Protein AF-A0A645J8C0-F1 (afdb_monomer)

Foldseek 3Di:
DPDDDDDDDPPCLVVVLVVLVVCQVVVAQEAEDALVVCVVCVVSQVVSVVVGNHHYAHDHDPVGHPCNRVVVVQVVCCVVVVDRPPPDD

Structure (mmCIF, N/CA/C/O backbone):
data_AF-A0A645J8C0-F1
#
_entry.id   AF-A0A645J8C0-F1
#
loop_
_atom_site.group_PDB
_atom_site.id
_atom_site.type_symbol
_atom_site.label_atom_id
_atom_site.label_alt_id
_atom_site.label_comp_id
_atom_site.label_asym_id
_atom_site.label_entity_id
_atom_site.label_seq_id
_atom_site.pdbx_PDB_ins_code
_atom_site.Cartn_x
_atom_site.Cartn_y
_atom_site.Cartn_z
_atom_site.occupancy
_atom_site.B_iso_or_equiv
_atom_site.auth_seq_id
_atom_site.auth_comp_id
_atom_site.auth_asym_id
_atom_site.auth_atom_id
_atom_site.pdbx_PDB_model_num
ATOM 1 N N . MET A 1 1 ? -10.934 18.796 -5.556 1.00 51.12 1 MET A N 1
ATOM 2 C CA . MET A 1 1 ? -10.648 18.725 -4.106 1.00 51.1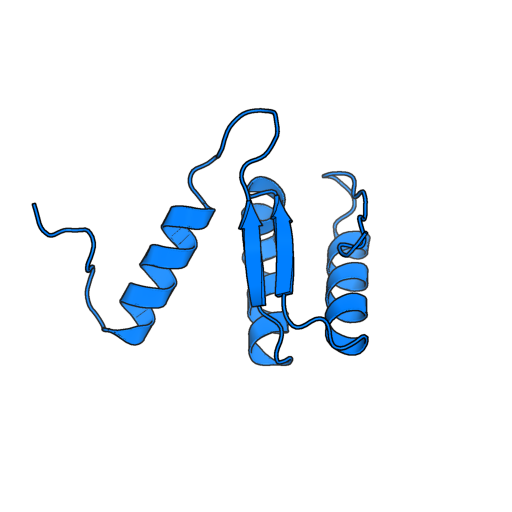2 1 MET A CA 1
ATOM 3 C C . MET A 1 1 ? -11.154 17.377 -3.615 1.00 51.12 1 MET A C 1
ATOM 5 O O . MET A 1 1 ? -12.335 17.127 -3.792 1.00 51.12 1 MET A O 1
ATOM 9 N N . GLY A 1 2 ? -10.294 16.480 -3.125 1.00 78.00 2 GLY A N 1
ATOM 10 C CA . GLY A 1 2 ? -10.729 15.120 -2.750 1.00 78.00 2 GLY A CA 1
ATOM 11 C C . GLY A 1 2 ? -9.617 14.107 -2.462 1.00 78.00 2 GLY A C 1
ATOM 12 O O . GLY A 1 2 ? -9.908 13.016 -1.995 1.00 78.00 2 GLY A O 1
ATOM 13 N N . VAL A 1 3 ? -8.348 14.459 -2.697 1.00 80.69 3 VAL A N 1
ATOM 14 C CA . VAL A 1 3 ? -7.199 13.598 -2.387 1.00 80.69 3 VAL A CA 1
ATOM 15 C C . VAL A 1 3 ? -6.190 14.401 -1.572 1.00 80.69 3 VAL A C 1
ATOM 17 O O . VAL A 1 3 ? -5.844 15.527 -1.944 1.00 80.69 3 VAL A O 1
ATOM 20 N N . LYS A 1 4 ? -5.735 13.843 -0.448 1.00 90.12 4 LYS A N 1
ATOM 21 C CA . LYS A 1 4 ? -4.701 14.449 0.397 1.00 90.12 4 LYS A CA 1
ATOM 22 C C . LYS A 1 4 ? -3.336 13.949 -0.063 1.00 90.12 4 LYS A C 1
ATOM 24 O O . LYS A 1 4 ? -3.124 12.747 -0.163 1.00 90.12 4 LYS A O 1
ATOM 29 N N . HIS A 1 5 ? -2.441 14.882 -0.365 1.00 88.88 5 HIS A N 1
ATOM 30 C CA . HIS A 1 5 ? -1.134 14.576 -0.936 1.00 88.88 5 HIS A CA 1
ATOM 31 C C . HIS A 1 5 ? -0.063 14.645 0.149 1.00 88.88 5 HIS A C 1
ATOM 33 O O . HIS A 1 5 ? -0.089 15.537 1.000 1.00 88.88 5 HIS A O 1
ATOM 39 N N . PHE A 1 6 ? 0.886 13.717 0.091 1.00 90.06 6 PHE A N 1
ATOM 40 C CA . PHE A 1 6 ? 2.043 13.665 0.973 1.00 90.06 6 PHE A CA 1
ATOM 41 C C . PHE A 1 6 ? 3.291 13.457 0.123 1.00 90.06 6 PHE A C 1
ATOM 43 O O . PHE A 1 6 ? 3.269 12.673 -0.823 1.00 90.06 6 PHE A O 1
ATOM 50 N N . VAL A 1 7 ? 4.367 14.166 0.460 1.00 87.44 7 VAL A N 1
ATOM 51 C CA . VAL A 1 7 ? 5.664 14.023 -0.203 1.00 87.44 7 VAL A CA 1
ATOM 52 C C . VAL A 1 7 ? 6.610 13.316 0.756 1.00 87.44 7 VAL A C 1
ATOM 54 O O . VAL A 1 7 ? 6.769 13.733 1.907 1.00 87.44 7 VAL A O 1
ATOM 57 N N . ILE A 1 8 ? 7.214 12.238 0.271 1.00 85.12 8 ILE A N 1
ATOM 58 C CA . ILE A 1 8 ? 8.210 11.441 0.980 1.00 85.12 8 ILE A CA 1
ATOM 59 C C . ILE A 1 8 ? 9.452 11.345 0.104 1.00 85.12 8 ILE A C 1
ATOM 61 O O . ILE A 1 8 ? 9.347 11.129 -1.103 1.00 85.12 8 ILE A O 1
ATOM 65 N N . SER A 1 9 ? 10.608 11.528 0.732 1.00 80.00 9 SER A N 1
ATOM 66 C CA . SER A 1 9 ? 11.909 11.286 0.121 1.00 80.00 9 SER A CA 1
ATOM 67 C C . SER A 1 9 ? 12.169 9.785 0.069 1.00 80.00 9 SER A C 1
ATOM 69 O O . SER A 1 9 ? 11.746 9.049 0.960 1.00 80.00 9 SER A O 1
ATOM 71 N N . GLU A 1 10 ? 12.884 9.320 -0.953 1.00 73.19 10 GLU A N 1
ATOM 72 C CA . GLU A 1 10 ? 13.144 7.886 -1.128 1.00 73.19 10 GLU A CA 1
ATOM 73 C C . GLU A 1 10 ? 13.941 7.291 0.036 1.00 73.19 10 GLU A C 1
ATOM 75 O O . GLU A 1 10 ? 13.835 6.102 0.287 1.00 73.19 10 GLU A O 1
ATOM 80 N N . GLU A 1 11 ? 14.700 8.110 0.753 1.00 79.69 11 GLU A N 1
ATOM 81 C CA . GLU A 1 11 ? 15.632 7.751 1.825 1.00 79.69 11 GLU A CA 1
ATOM 82 C C . GLU A 1 11 ? 15.037 7.769 3.250 1.00 79.69 11 GLU A C 1
ATOM 84 O O . GLU A 1 11 ? 15.707 7.354 4.191 1.00 79.69 11 GLU A O 1
ATOM 89 N N . ASP A 1 12 ? 13.772 8.174 3.418 1.00 83.25 12 ASP A N 1
ATOM 90 C CA . ASP A 1 12 ? 13.120 8.292 4.733 1.00 83.25 12 ASP A CA 1
ATOM 91 C C . ASP A 1 12 ? 12.213 7.082 5.066 1.00 83.25 12 ASP A C 1
ATOM 93 O O . ASP A 1 12 ? 10.981 7.201 5.141 1.00 83.25 12 ASP A O 1
ATOM 97 N N . ASP A 1 13 ? 12.811 5.911 5.298 1.00 81.94 13 ASP A N 1
ATOM 98 C CA . ASP A 1 13 ? 12.091 4.645 5.537 1.00 81.94 13 ASP A CA 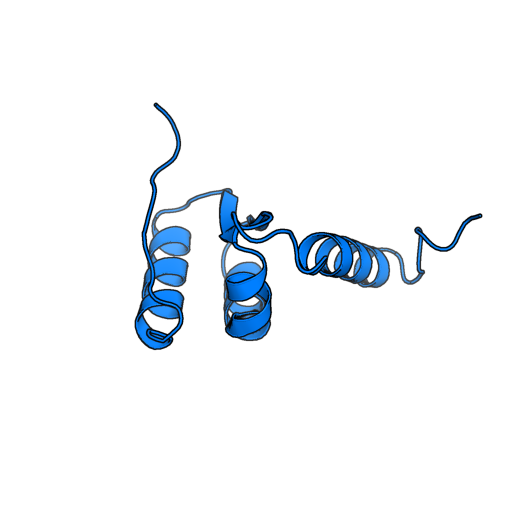1
ATOM 99 C C . ASP A 1 13 ? 11.110 4.720 6.727 1.00 81.94 13 ASP A C 1
ATOM 101 O O . ASP A 1 13 ? 9.930 4.367 6.614 1.00 81.94 13 ASP A O 1
ATOM 105 N N . GLU A 1 14 ? 11.564 5.244 7.871 1.00 85.75 14 GLU A N 1
ATOM 106 C CA . GLU A 1 14 ? 10.741 5.374 9.086 1.00 85.75 14 GLU A CA 1
ATOM 107 C C . GLU A 1 14 ? 9.529 6.287 8.875 1.00 85.75 14 GLU A C 1
ATOM 109 O O . GLU A 1 14 ? 8.435 6.058 9.412 1.00 85.75 14 GLU A O 1
ATOM 114 N N . LYS A 1 15 ? 9.706 7.329 8.059 1.00 89.62 15 LYS A N 1
ATOM 115 C CA . LYS A 1 15 ? 8.658 8.304 7.763 1.00 89.62 15 LYS A CA 1
ATOM 116 C C . LYS A 1 15 ? 7.552 7.676 6.929 1.00 89.62 15 LYS A C 1
ATOM 118 O O . LYS A 1 15 ? 6.384 7.996 7.156 1.00 89.62 15 LYS A O 1
ATOM 123 N N . PHE A 1 16 ? 7.899 6.776 6.006 1.00 91.25 16 PHE A N 1
ATOM 124 C CA . PHE A 1 16 ? 6.915 6.047 5.210 1.00 91.25 16 PHE A CA 1
ATOM 125 C C . PHE A 1 16 ? 6.037 5.154 6.079 1.00 91.25 16 PHE A C 1
ATOM 127 O O . PHE A 1 16 ? 4.813 5.297 6.044 1.00 91.25 16 PHE A O 1
ATOM 134 N N . ALA A 1 17 ? 6.641 4.299 6.908 1.00 91.19 17 ALA A N 1
ATOM 135 C CA . ALA A 1 17 ? 5.887 3.395 7.775 1.00 91.19 17 ALA A CA 1
ATOM 136 C C . ALA A 1 17 ? 4.976 4.164 8.745 1.00 91.19 17 ALA A C 1
ATOM 138 O O . ALA A 1 17 ? 3.786 3.865 8.871 1.00 91.19 17 ALA A O 1
ATOM 139 N N . THR A 1 18 ? 5.508 5.222 9.364 1.00 94.25 18 THR A N 1
ATOM 140 C CA . THR A 1 18 ? 4.746 6.071 10.289 1.00 94.25 18 THR A CA 1
ATOM 141 C C . THR A 1 18 ? 3.581 6.772 9.590 1.00 94.25 18 THR A C 1
ATOM 143 O O . THR A 1 18 ? 2.477 6.848 10.140 1.00 94.25 18 THR A O 1
ATOM 146 N N . LEU A 1 19 ? 3.796 7.279 8.370 1.00 94.44 19 LEU A N 1
ATOM 147 C CA . LEU A 1 19 ? 2.744 7.924 7.592 1.00 94.44 19 LEU A CA 1
ATOM 148 C C . LEU A 1 19 ? 1.660 6.924 7.192 1.00 94.44 19 LEU A C 1
ATOM 150 O O . LEU A 1 19 ? 0.482 7.209 7.391 1.00 94.44 19 LEU A O 1
ATOM 154 N N . LEU A 1 20 ? 2.037 5.764 6.656 1.00 93.50 20 LEU A N 1
ATOM 155 C CA . LEU A 1 20 ? 1.075 4.764 6.205 1.00 93.50 20 LEU A CA 1
ATOM 156 C C . LEU A 1 20 ? 0.208 4.261 7.368 1.00 93.50 20 LEU A C 1
ATOM 158 O O . LEU A 1 20 ? -1.017 4.224 7.246 1.00 93.50 20 LEU A O 1
ATOM 162 N N . LEU A 1 21 ? 0.817 4.003 8.529 1.00 94.31 21 LEU A N 1
ATOM 163 C CA . LEU A 1 21 ? 0.092 3.651 9.751 1.00 94.31 21 LEU A CA 1
ATOM 164 C C . LEU A 1 21 ? -0.866 4.761 10.197 1.00 94.31 21 LEU A C 1
ATOM 166 O O . LEU A 1 21 ? -1.996 4.490 10.606 1.00 94.31 21 LEU A O 1
ATOM 170 N N . LYS A 1 22 ? -0.440 6.024 10.111 1.00 95.25 22 LYS A N 1
ATOM 171 C CA . LYS A 1 22 ? -1.308 7.167 10.410 1.00 95.25 22 LYS A CA 1
ATOM 172 C C . LYS A 1 22 ? -2.512 7.216 9.467 1.00 95.25 22 LYS A C 1
ATOM 174 O O . LYS A 1 22 ? -3.625 7.416 9.943 1.00 95.25 22 LYS A O 1
ATOM 179 N N . LEU A 1 23 ? -2.314 7.010 8.164 1.00 94.25 23 LEU A N 1
ATOM 180 C CA . LEU A 1 23 ? -3.407 6.993 7.183 1.00 94.25 23 LEU A CA 1
ATOM 181 C C . LEU A 1 23 ? -4.375 5.831 7.433 1.00 94.25 23 LEU A C 1
ATOM 183 O O . LEU A 1 23 ? -5.589 6.024 7.402 1.00 94.25 23 LEU A O 1
ATOM 187 N N . ALA A 1 24 ? -3.861 4.649 7.764 1.00 92.88 24 ALA A N 1
ATOM 188 C CA . ALA A 1 24 ? -4.694 3.511 8.136 1.00 92.88 24 ALA A CA 1
ATOM 189 C C . ALA A 1 24 ? -5.556 3.820 9.380 1.00 92.88 24 ALA A C 1
ATOM 191 O O . ALA A 1 24 ? -6.769 3.603 9.378 1.00 92.88 24 ALA A O 1
ATOM 192 N N . LYS A 1 25 ? -4.964 4.438 10.413 1.00 93.75 25 LYS A N 1
ATOM 193 C CA . LYS A 1 25 ? -5.672 4.866 11.638 1.00 93.75 25 LYS A CA 1
ATOM 194 C C . LYS A 1 25 ? -6.678 5.994 11.405 1.00 93.75 25 LYS A C 1
ATOM 196 O O . LYS A 1 25 ? -7.724 6.019 12.050 1.00 93.75 25 LYS A O 1
ATOM 201 N N . GLU A 1 26 ? -6.395 6.900 10.472 1.00 94.00 26 GLU A N 1
ATOM 202 C CA . GLU A 1 26 ? -7.334 7.935 10.015 1.00 94.00 26 GLU A CA 1
ATOM 203 C C . GLU A 1 26 ? -8.474 7.360 9.140 1.00 94.00 26 GLU A C 1
ATOM 205 O O . GLU A 1 26 ? -9.340 8.116 8.704 1.00 94.00 26 GLU A O 1
ATOM 210 N N . LYS A 1 27 ? -8.524 6.03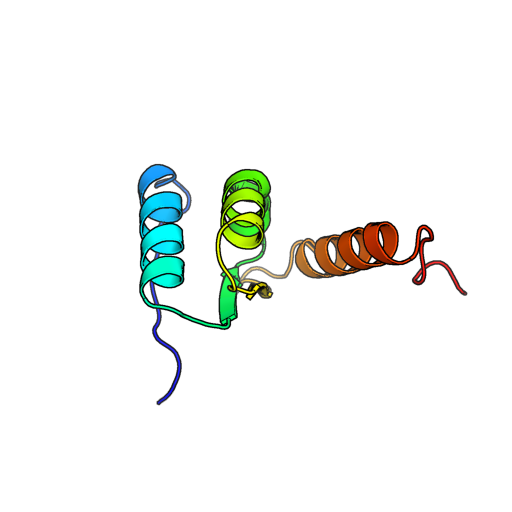2 8.932 1.00 90.75 27 LYS A N 1
ATOM 211 C CA . LYS A 1 27 ? -9.568 5.300 8.192 1.00 90.75 27 LYS A CA 1
ATOM 212 C C . LYS A 1 27 ? -9.678 5.697 6.719 1.00 90.75 27 LYS A C 1
ATOM 214 O O . LYS A 1 27 ? -10.777 5.763 6.163 1.00 90.75 27 LYS A O 1
ATOM 219 N N . TYR A 1 28 ? -8.544 5.942 6.065 1.00 91.31 28 TYR A N 1
ATOM 220 C CA . TYR A 1 28 ? -8.529 6.040 4.607 1.00 91.31 28 TYR A CA 1
ATOM 221 C C . TYR A 1 28 ? -8.861 4.671 4.012 1.00 91.31 28 TYR A C 1
ATOM 223 O O . TYR A 1 28 ? -8.205 3.686 4.326 1.00 91.31 28 TYR A O 1
ATOM 231 N N . ALA A 1 29 ? -9.861 4.618 3.131 1.00 90.25 29 ALA A N 1
ATOM 232 C CA . ALA A 1 29 ? -10.213 3.383 2.432 1.00 90.25 29 ALA A CA 1
ATOM 233 C C . ALA A 1 29 ? -9.180 3.022 1.353 1.00 90.25 29 ALA A C 1
ATOM 235 O O . ALA A 1 29 ? -8.898 1.850 1.128 1.00 90.25 29 ALA A O 1
ATOM 236 N N . VAL A 1 30 ? -8.608 4.031 0.685 1.00 91.56 30 VAL A N 1
ATOM 237 C CA . VAL A 1 30 ? -7.660 3.854 -0.422 1.00 91.56 30 VAL A CA 1
ATOM 238 C C . VAL A 1 30 ? -6.482 4.806 -0.254 1.00 91.56 30 VAL A C 1
ATOM 240 O O . VAL A 1 30 ? -6.675 6.002 -0.021 1.00 91.56 30 VAL A O 1
ATOM 243 N N . VAL A 1 31 ? -5.266 4.283 -0.406 1.00 93.56 31 VAL A N 1
ATOM 244 C CA . VAL A 1 31 ? -4.021 5.060 -0.394 1.00 93.56 31 VAL A CA 1
ATOM 245 C C . VAL A 1 31 ? -3.277 4.807 -1.700 1.00 93.56 31 VAL A C 1
ATOM 247 O O . VAL A 1 31 ? -2.847 3.691 -1.968 1.00 93.56 31 VAL A O 1
ATOM 250 N N . PHE A 1 32 ? -3.112 5.848 -2.516 1.00 91.19 32 PHE A N 1
ATOM 251 C CA . PHE A 1 32 ? -2.317 5.771 -3.742 1.00 91.19 32 PHE A CA 1
ATOM 252 C C . PHE A 1 32 ? -0.849 6.054 -3.435 1.00 91.19 32 PHE A C 1
ATOM 254 O O . PHE A 1 32 ? -0.543 7.080 -2.822 1.00 91.19 32 PHE A O 1
ATOM 261 N N . ILE A 1 33 ? 0.055 5.184 -3.881 1.00 90.31 33 ILE A N 1
ATOM 262 C CA . ILE A 1 33 ? 1.502 5.360 -3.685 1.00 90.31 33 ILE A CA 1
ATOM 263 C C . ILE A 1 33 ? 2.265 5.129 -4.982 1.00 90.31 33 ILE A C 1
ATOM 265 O O . ILE A 1 33 ? 1.833 4.358 -5.827 1.00 90.31 33 ILE A O 1
ATOM 269 N N . GLN A 1 34 ? 3.411 5.782 -5.163 1.00 87.44 34 GLN A N 1
ATOM 270 C CA . GLN A 1 34 ? 4.227 5.543 -6.354 1.00 87.44 34 GLN A CA 1
ATOM 271 C C . GLN A 1 34 ? 4.802 4.120 -6.349 1.00 87.44 34 GLN A C 1
ATOM 273 O O . GLN A 1 34 ? 5.214 3.619 -5.304 1.00 87.44 34 GLN A O 1
ATOM 278 N N . GLU A 1 35 ? 4.859 3.484 -7.521 1.00 84.94 35 GLU A N 1
ATOM 279 C CA . GLU A 1 35 ? 5.295 2.088 -7.680 1.00 84.94 35 GLU A CA 1
ATOM 280 C C . GLU A 1 35 ? 6.646 1.784 -7.023 1.00 84.94 35 GLU A C 1
ATOM 282 O O . GLU A 1 35 ? 6.789 0.750 -6.381 1.00 84.94 35 GLU A O 1
ATOM 287 N N . PHE A 1 36 ? 7.629 2.681 -7.134 1.00 82.94 36 PHE A N 1
ATOM 288 C CA . PHE A 1 36 ? 8.946 2.441 -6.539 1.00 82.94 36 PHE A CA 1
ATOM 289 C C . PHE A 1 36 ? 8.891 2.402 -4.999 1.00 82.94 36 PHE A C 1
ATOM 291 O O . PHE A 1 36 ? 9.577 1.586 -4.389 1.00 82.94 36 PHE A O 1
ATOM 298 N N . LEU A 1 37 ? 8.035 3.223 -4.371 1.00 87.69 37 LEU A N 1
ATOM 299 C CA . LEU A 1 37 ? 7.799 3.192 -2.923 1.00 87.69 37 LEU A CA 1
ATOM 300 C C . LEU A 1 37 ? 7.050 1.917 -2.531 1.00 87.69 37 LEU A C 1
ATOM 302 O O . LEU A 1 37 ? 7.378 1.310 -1.517 1.00 87.69 37 LEU A O 1
ATOM 306 N N . PHE A 1 38 ? 6.079 1.486 -3.345 1.00 88.56 38 PHE A N 1
ATOM 307 C CA . PHE A 1 38 ? 5.356 0.232 -3.119 1.00 88.56 38 PHE A CA 1
ATOM 308 C C . PHE A 1 38 ? 6.312 -0.962 -3.083 1.00 88.56 38 PHE A C 1
ATOM 310 O O . PHE A 1 38 ? 6.254 -1.760 -2.155 1.00 88.56 38 PHE A O 1
ATOM 317 N N . VAL A 1 39 ? 7.222 -1.061 -4.059 1.00 86.00 39 VAL A N 1
ATOM 318 C CA . VAL A 1 39 ? 8.225 -2.139 -4.101 1.00 86.00 39 VAL A CA 1
ATOM 319 C C . VAL A 1 39 ? 9.172 -2.046 -2.914 1.00 86.00 39 VAL A C 1
ATOM 321 O O . VAL A 1 39 ? 9.421 -3.051 -2.252 1.00 86.0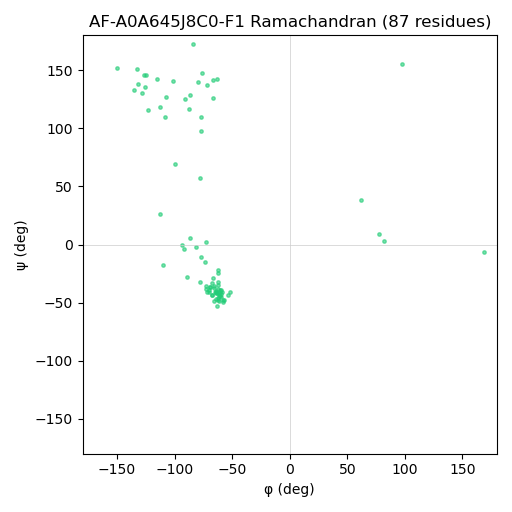0 39 VAL A O 1
ATOM 324 N N . LYS A 1 40 ? 9.686 -0.844 -2.629 1.00 87.62 40 LYS A N 1
ATOM 325 C CA . LYS A 1 40 ? 10.649 -0.635 -1.545 1.00 87.62 40 LYS A CA 1
ATOM 326 C C . LYS A 1 40 ? 10.073 -1.018 -0.177 1.00 87.62 40 LYS A C 1
ATOM 328 O O . LYS A 1 40 ? 10.783 -1.603 0.635 1.00 87.62 40 LYS A O 1
ATOM 333 N N . TYR A 1 41 ? 8.799 -0.718 0.065 1.00 90.50 41 TYR A N 1
ATOM 334 C CA . TYR A 1 41 ? 8.147 -0.908 1.362 1.00 90.50 41 TYR A CA 1
ATOM 335 C C . TYR A 1 41 ? 7.060 -1.987 1.344 1.00 90.50 41 TYR A C 1
ATOM 337 O O . TYR A 1 41 ? 6.145 -1.939 2.167 1.00 90.50 41 TYR A O 1
ATOM 345 N N . MET A 1 42 ? 7.152 -2.962 0.435 1.00 88.62 42 MET A N 1
ATOM 346 C CA . MET A 1 42 ? 6.117 -3.985 0.238 1.00 88.62 42 MET A CA 1
ATOM 347 C C . MET A 1 42 ? 5.756 -4.704 1.542 1.00 88.62 42 MET A C 1
ATOM 349 O O . MET A 1 42 ? 4.580 -4.821 1.862 1.00 88.62 42 MET A O 1
ATOM 353 N N . SER A 1 43 ? 6.750 -5.067 2.360 1.00 90.12 43 SER A N 1
ATOM 354 C CA . SER A 1 43 ? 6.512 -5.715 3.656 1.00 90.12 43 SER A CA 1
ATOM 355 C C . SER A 1 43 ? 5.673 -4.858 4.609 1.00 90.12 43 SER A C 1
ATOM 357 O O . SER A 1 43 ? 4.805 -5.376 5.300 1.00 90.12 43 SER A O 1
ATOM 359 N N . VAL A 1 44 ? 5.899 -3.539 4.634 1.00 92.62 44 VAL A N 1
ATOM 360 C CA . VAL A 1 44 ? 5.127 -2.604 5.472 1.00 92.62 44 VAL A CA 1
ATOM 361 C C . VAL A 1 44 ? 3.701 -2.471 4.944 1.00 92.62 44 VAL A C 1
ATOM 363 O O . VAL A 1 44 ? 2.753 -2.427 5.724 1.00 92.62 44 VAL A O 1
ATOM 366 N N . VAL A 1 45 ? 3.548 -2.410 3.619 1.00 92.25 45 VAL A N 1
ATOM 367 C CA . VAL A 1 45 ? 2.240 -2.344 2.960 1.00 92.25 45 VAL A CA 1
ATOM 368 C C . VAL A 1 45 ? 1.419 -3.600 3.244 1.00 92.25 45 VAL A C 1
ATOM 370 O O . VAL A 1 45 ? 0.253 -3.477 3.612 1.00 92.25 45 VAL A O 1
ATOM 373 N N . ASP A 1 46 ? 2.024 -4.781 3.128 1.00 91.19 46 ASP A N 1
ATO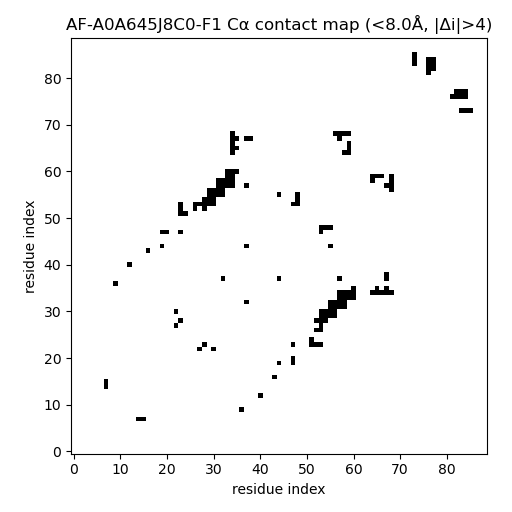M 374 C CA . ASP A 1 46 ? 1.362 -6.057 3.402 1.00 91.19 46 ASP A CA 1
ATOM 375 C C . ASP A 1 46 ? 0.914 -6.139 4.869 1.00 91.19 46 ASP A C 1
ATOM 377 O O . ASP A 1 46 ? -0.261 -6.391 5.126 1.00 91.19 46 ASP A O 1
ATOM 381 N N . SER A 1 47 ? 1.791 -5.806 5.829 1.00 92.19 47 SER A N 1
ATOM 382 C CA . SER A 1 47 ? 1.420 -5.779 7.255 1.00 92.19 47 SER A CA 1
ATOM 383 C C . SER A 1 47 ? 0.264 -4.817 7.552 1.00 92.19 47 SER A C 1
ATOM 385 O O . SER A 1 47 ? -0.638 -5.141 8.321 1.00 92.19 47 SER A O 1
ATOM 387 N N . ILE A 1 48 ? 0.254 -3.636 6.927 1.00 91.88 48 ILE A N 1
ATOM 388 C CA . ILE A 1 48 ? -0.826 -2.658 7.105 1.00 91.88 48 ILE A CA 1
ATOM 389 C C . ILE A 1 48 ? -2.145 -3.160 6.499 1.00 91.88 48 ILE A C 1
ATOM 391 O O . ILE A 1 48 ? -3.187 -2.994 7.129 1.00 91.88 48 ILE A O 1
ATOM 395 N N . ASN A 1 49 ? -2.119 -3.754 5.303 1.00 87.31 49 ASN A N 1
ATOM 396 C CA . ASN A 1 49 ? -3.322 -4.279 4.646 1.00 87.31 49 ASN A CA 1
ATOM 397 C C . ASN A 1 49 ? -3.920 -5.483 5.398 1.00 87.31 49 ASN A C 1
ATOM 399 O O . ASN A 1 49 ? -5.128 -5.701 5.327 1.00 87.31 49 ASN A O 1
ATOM 403 N N . GLU A 1 50 ? -3.097 -6.267 6.103 1.00 89.62 50 GLU A N 1
ATOM 404 C CA . GLU A 1 50 ? -3.568 -7.363 6.960 1.00 89.62 50 GLU A CA 1
ATOM 405 C C . GLU A 1 50 ? -4.243 -6.854 8.243 1.00 89.62 50 GLU A C 1
ATOM 407 O O . GLU A 1 50 ? -5.243 -7.424 8.684 1.00 89.62 50 GLU A O 1
ATOM 412 N N . GLU A 1 51 ? -3.720 -5.782 8.846 1.00 92.62 51 GLU A N 1
ATOM 413 C CA . GLU A 1 51 ? -4.198 -5.271 10.139 1.00 92.62 51 GLU A CA 1
ATOM 414 C C . GLU A 1 51 ? -5.332 -4.233 10.005 1.00 92.62 51 GLU A C 1
ATOM 416 O O . GLU A 1 51 ? -6.176 -4.108 10.898 1.00 92.62 51 GLU A O 1
ATOM 421 N N . TYR A 1 52 ? -5.391 -3.494 8.893 1.00 93.00 52 TYR A N 1
ATOM 422 C CA . TYR A 1 52 ? -6.327 -2.386 8.691 1.00 93.00 52 TYR A CA 1
ATOM 423 C C . TYR A 1 52 ? -7.130 -2.540 7.392 1.00 93.00 52 TYR A C 1
ATOM 425 O O . TY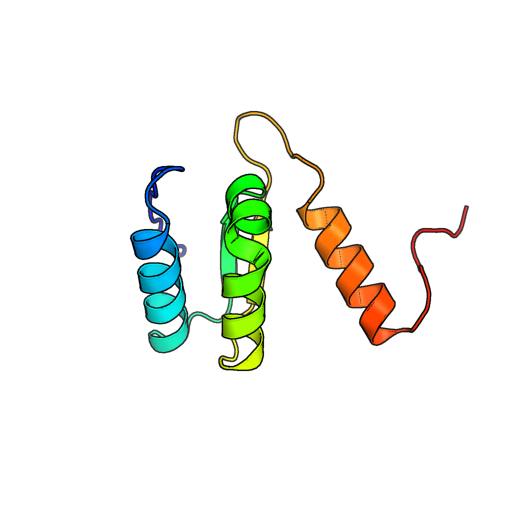R A 1 52 ? -6.591 -2.971 6.376 1.00 93.00 52 TYR A O 1
ATOM 433 N N . PRO A 1 53 ? -8.402 -2.096 7.358 1.00 90.00 53 PRO A N 1
ATOM 434 C CA . PRO A 1 53 ? -9.236 -2.120 6.156 1.00 90.00 53 PRO A CA 1
ATOM 435 C C . PRO A 1 53 ? -8.879 -0.966 5.198 1.00 90.00 53 PRO A C 1
ATOM 437 O O . PRO A 1 53 ? -9.721 -0.127 4.870 1.00 90.00 53 PRO A O 1
ATOM 440 N N . VAL A 1 54 ? -7.616 -0.901 4.781 1.00 92.00 54 VAL A N 1
ATOM 441 C CA . VAL A 1 54 ? -7.080 0.058 3.811 1.00 92.00 54 VAL A CA 1
ATOM 442 C C . VAL A 1 54 ? -6.619 -0.694 2.566 1.00 92.00 54 VAL A C 1
ATOM 444 O O . VAL A 1 54 ? -6.104 -1.800 2.652 1.00 92.00 54 VAL A O 1
ATOM 447 N N . SER A 1 55 ? -6.824 -0.109 1.389 1.00 90.56 55 SER A N 1
ATOM 448 C CA . SER A 1 55 ? -6.294 -0.625 0.126 1.00 90.56 55 SER A CA 1
ATOM 449 C C . SER A 1 55 ? -5.177 0.277 -0.378 1.00 90.56 55 SER A C 1
ATOM 451 O O . SER A 1 55 ? -5.419 1.411 -0.802 1.00 90.56 55 SER A O 1
ATOM 453 N N . VAL A 1 56 ? -3.944 -0.219 -0.341 1.00 91.25 56 VAL A N 1
ATOM 454 C CA . VAL A 1 56 ? -2.786 0.491 -0.894 1.00 91.25 56 VAL A CA 1
ATOM 455 C C . VAL A 1 56 ? -2.635 0.158 -2.377 1.00 91.25 56 VAL A C 1
ATOM 457 O O . VAL A 1 56 ? -2.397 -0.992 -2.739 1.00 91.25 56 VAL A O 1
ATOM 460 N N . LEU A 1 57 ? -2.768 1.168 -3.239 1.00 89.62 57 LEU A N 1
ATOM 461 C CA . LEU A 1 57 ? -2.727 1.020 -4.692 1.00 89.62 57 LEU A CA 1
ATOM 462 C C . LEU A 1 57 ? -1.482 1.695 -5.290 1.00 89.62 57 LEU A C 1
ATOM 464 O O . LEU A 1 57 ? -1.329 2.916 -5.177 1.00 89.62 57 LEU A O 1
ATOM 468 N N . PRO A 1 58 ? -0.598 0.935 -5.953 1.00 89.19 58 PRO A N 1
ATOM 469 C CA . PRO A 1 58 ? 0.550 1.495 -6.650 1.00 89.19 58 PRO A CA 1
ATOM 470 C C . PRO A 1 58 ? 0.141 2.245 -7.930 1.00 89.19 58 PRO A C 1
ATOM 472 O O . PRO A 1 58 ? -0.675 1.761 -8.714 1.00 89.19 58 PRO A O 1
ATOM 475 N N . ILE A 1 59 ? 0.746 3.411 -8.166 1.00 86.19 59 ILE A N 1
ATOM 476 C CA . ILE A 1 59 ? 0.596 4.233 -9.374 1.00 86.19 59 ILE A CA 1
ATOM 477 C C . ILE A 1 59 ? 1.965 4.515 -10.015 1.00 86.19 59 ILE A C 1
ATOM 479 O O . ILE A 1 59 ? 2.962 4.673 -9.302 1.00 86.19 59 ILE A O 1
ATOM 483 N N . PRO A 1 60 ? 2.053 4.605 -11.352 1.00 77.69 60 PRO A N 1
ATOM 484 C CA . PRO A 1 60 ? 3.307 4.920 -12.026 1.00 77.69 60 PRO A CA 1
ATOM 485 C C . PRO A 1 60 ? 3.812 6.321 -11.646 1.00 77.69 60 PRO A C 1
ATOM 487 O O . PRO A 1 60 ? 3.039 7.267 -11.481 1.00 77.69 60 PRO A O 1
ATOM 490 N N . GLY A 1 61 ? 5.130 6.453 -11.497 1.00 73.75 61 GLY A N 1
ATOM 491 C CA . GLY A 1 61 ? 5.786 7.736 -11.241 1.00 73.75 61 GLY A CA 1
ATOM 492 C C . GLY A 1 61 ? 6.060 8.534 -12.522 1.00 73.75 61 GLY A C 1
ATOM 493 O O . GLY A 1 61 ? 5.939 8.027 -13.635 1.00 73.75 61 GLY A O 1
ATOM 494 N N . LEU A 1 62 ? 6.512 9.784 -12.365 1.00 67.19 62 LEU A N 1
ATOM 495 C CA . LEU A 1 62 ? 6.845 10.687 -13.484 1.00 67.19 62 LEU A CA 1
ATOM 496 C C . LEU A 1 62 ? 7.988 10.175 -14.383 1.00 67.19 62 LEU A C 1
ATOM 498 O O . LEU A 1 62 ? 8.088 10.592 -15.531 1.00 67.19 62 LEU A O 1
ATOM 502 N N . LYS A 1 63 ? 8.843 9.272 -13.883 1.00 60.78 63 LYS A N 1
A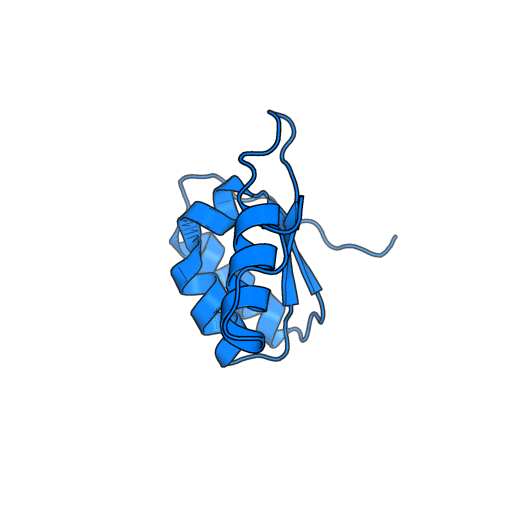TOM 503 C CA . LYS A 1 63 ? 9.944 8.652 -14.644 1.00 60.78 63 LYS A CA 1
ATOM 504 C C . LYS A 1 63 ? 9.523 7.400 -15.441 1.00 60.78 63 LYS A C 1
ATOM 506 O O . LYS A 1 63 ? 10.382 6.759 -16.035 1.00 60.78 63 LYS A O 1
ATOM 511 N N . GLY A 1 64 ? 8.229 7.066 -15.477 1.00 56.47 64 GLY A N 1
ATOM 512 C CA . GLY A 1 64 ? 7.716 5.809 -16.036 1.00 56.47 64 GLY A CA 1
ATOM 513 C C . GLY A 1 64 ? 7.469 4.752 -14.954 1.00 56.47 64 GLY A C 1
ATOM 514 O O . GLY A 1 64 ? 8.029 4.825 -13.860 1.00 56.47 64 GLY A O 1
ATOM 515 N N . GLY A 1 65 ? 6.566 3.806 -15.234 1.00 57.12 65 GLY A N 1
ATOM 516 C CA . GLY A 1 65 ? 6.209 2.724 -14.313 1.00 57.12 65 GLY A CA 1
ATOM 517 C C . GLY A 1 65 ? 7.235 1.589 -14.322 1.00 57.12 65 GLY A C 1
ATOM 518 O O . GLY A 1 65 ? 7.713 1.193 -15.382 1.00 57.12 65 GLY A O 1
ATOM 519 N N . SER A 1 66 ? 7.545 1.041 -13.149 1.00 63.66 66 SER A N 1
ATOM 520 C CA . SER A 1 66 ? 8.362 -0.170 -12.998 1.00 63.66 66 SER A CA 1
ATOM 521 C C . SER A 1 66 ? 7.573 -1.449 -13.322 1.00 63.66 66 SER A C 1
ATOM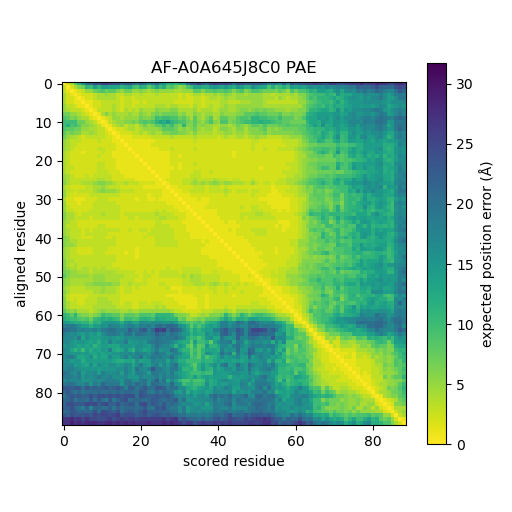 523 O O . SER A 1 66 ? 8.166 -2.525 -13.377 1.00 63.66 66 SER A O 1
ATOM 525 N N . GLY A 1 67 ? 6.244 -1.368 -13.471 1.00 66.00 67 GLY A N 1
ATOM 526 C CA . GLY A 1 67 ? 5.368 -2.530 -13.675 1.00 66.00 67 GLY A CA 1
ATOM 527 C C . GLY A 1 67 ? 5.005 -3.262 -12.378 1.00 66.00 67 GLY A C 1
ATOM 528 O O . GLY A 1 67 ? 4.292 -4.265 -12.402 1.00 66.00 67 GLY A O 1
ATOM 529 N N . ALA A 1 68 ? 5.465 -2.747 -11.237 1.00 66.94 68 ALA A N 1
ATOM 530 C CA . ALA A 1 68 ? 5.222 -3.312 -9.918 1.00 66.94 68 ALA A CA 1
ATOM 531 C C . ALA A 1 68 ? 3.740 -3.339 -9.537 1.00 66.94 68 ALA A C 1
ATOM 533 O O . ALA A 1 68 ? 3.302 -4.264 -8.855 1.00 66.94 68 ALA A O 1
ATOM 534 N N . GLY A 1 69 ? 2.951 -2.362 -9.995 1.00 65.81 69 GLY A N 1
ATOM 535 C CA . GLY A 1 69 ? 1.520 -2.358 -9.736 1.00 65.81 69 GLY A CA 1
ATOM 536 C C . GLY A 1 69 ? 0.799 -3.483 -10.459 1.00 65.81 69 GLY A C 1
ATOM 537 O O . GLY A 1 69 ? 0.015 -4.205 -9.848 1.00 65.81 69 GLY A O 1
ATOM 538 N N . LEU A 1 70 ? 1.145 -3.709 -11.726 1.00 68.62 70 LEU A N 1
ATOM 539 C CA . LEU A 1 70 ? 0.620 -4.840 -12.486 1.00 68.62 70 LEU A CA 1
ATOM 540 C C . LEU A 1 70 ? 1.062 -6.182 -11.880 1.00 68.62 70 LEU A C 1
ATOM 542 O O . LEU A 1 70 ? 0.252 -7.101 -11.780 1.00 68.62 70 LEU A O 1
ATOM 546 N N . ALA A 1 71 ? 2.312 -6.281 -11.418 1.00 69.31 71 ALA A N 1
ATOM 547 C CA . ALA A 1 71 ? 2.814 -7.469 -10.730 1.00 69.31 71 ALA A CA 1
ATOM 548 C C . ALA A 1 71 ? 2.078 -7.735 -9.402 1.00 69.31 71 ALA A C 1
ATOM 550 O O . ALA A 1 71 ? 1.713 -8.872 -9.122 1.00 69.31 71 ALA A O 1
ATOM 551 N N . SER A 1 72 ? 1.798 -6.697 -8.607 1.00 67.75 72 SER A N 1
ATOM 552 C CA . SER A 1 72 ? 1.049 -6.824 -7.348 1.00 67.75 72 SER A CA 1
ATOM 553 C C . SER A 1 72 ? -0.400 -7.272 -7.576 1.00 67.75 72 SER A C 1
ATOM 555 O O . SER A 1 72 ? -0.898 -8.152 -6.865 1.00 67.75 72 SER A O 1
ATOM 557 N N . ILE A 1 73 ? -1.056 -6.733 -8.613 1.00 71.88 73 ILE A N 1
ATOM 558 C CA . ILE A 1 73 ? -2.394 -7.169 -9.036 1.00 71.88 73 ILE A CA 1
ATOM 559 C C . ILE A 1 73 ? -2.353 -8.646 -9.444 1.00 71.88 73 ILE A C 1
ATOM 561 O O . ILE A 1 73 ? -3.150 -9.435 -8.940 1.00 71.88 73 ILE A O 1
ATOM 565 N N . ARG A 1 74 ? -1.391 -9.046 -10.285 1.00 68.81 74 ARG A N 1
ATOM 566 C CA . ARG A 1 74 ? -1.211 -10.444 -10.708 1.00 68.81 74 ARG A CA 1
ATOM 567 C C . ARG A 1 74 ? -0.990 -11.385 -9.528 1.00 68.81 74 ARG A C 1
ATOM 569 O O . ARG A 1 74 ? -1.743 -12.339 -9.400 1.00 68.81 74 ARG A O 1
ATOM 576 N N . ASN A 1 75 ? -0.072 -11.063 -8.617 1.00 72.69 75 ASN A N 1
ATOM 577 C CA . ASN A 1 75 ? 0.204 -11.875 -7.426 1.00 72.69 75 ASN A CA 1
ATOM 578 C C . ASN A 1 75 ? -1.011 -11.992 -6.496 1.00 72.69 75 ASN A C 1
ATOM 580 O O . ASN A 1 75 ? -1.248 -13.035 -5.890 1.00 72.69 75 ASN A O 1
ATOM 584 N N . SER A 1 76 ? -1.785 -10.919 -6.337 1.00 69.88 76 SER A N 1
ATOM 585 C CA . SER A 1 76 ? -2.982 -10.942 -5.489 1.00 69.88 76 SER A CA 1
ATOM 586 C C . SER A 1 76 ? -4.081 -11.808 -6.097 1.00 69.88 76 SER A C 1
ATOM 588 O O . SER A 1 76 ? -4.742 -12.549 -5.371 1.00 69.88 76 SER A O 1
ATOM 590 N N . VAL A 1 77 ? -4.221 -11.790 -7.424 1.00 67.88 77 VAL A N 1
ATOM 591 C CA . VAL A 1 77 ? -5.143 -12.686 -8.125 1.00 67.88 77 VAL A CA 1
ATOM 592 C C . VAL A 1 77 ? -4.637 -14.131 -8.120 1.00 67.88 77 VAL A C 1
ATOM 594 O O . VAL A 1 77 ? -5.419 -15.036 -7.847 1.00 67.88 77 VAL A O 1
ATOM 597 N N . GLU A 1 78 ? -3.342 -14.367 -8.320 1.00 72.19 78 GLU A N 1
ATOM 598 C CA . GLU A 1 78 ? -2.740 -15.701 -8.210 1.00 72.19 78 GLU A CA 1
ATOM 599 C C . GLU A 1 78 ? -2.933 -16.299 -6.816 1.00 72.19 78 GLU A C 1
ATOM 601 O O . GLU A 1 78 ? -3.307 -17.462 -6.698 1.00 72.19 78 GLU A O 1
ATOM 606 N N . ARG A 1 79 ? -2.764 -15.509 -5.749 1.00 70.62 79 ARG A N 1
ATOM 607 C CA . ARG A 1 79 ? -3.043 -15.963 -4.377 1.00 70.62 79 ARG A CA 1
ATOM 608 C C . ARG A 1 79 ? -4.526 -16.252 -4.139 1.00 70.62 79 ARG A C 1
ATOM 610 O O . ARG A 1 79 ? -4.842 -17.197 -3.426 1.00 70.62 79 ARG A O 1
ATOM 617 N N . ALA A 1 80 ? -5.428 -15.455 -4.713 1.00 68.50 80 ALA A N 1
ATOM 618 C CA . ALA A 1 80 ? -6.869 -15.606 -4.508 1.00 68.50 80 ALA A CA 1
ATOM 619 C C . ALA A 1 80 ? -7.490 -16.747 -5.332 1.00 68.50 80 ALA A C 1
ATOM 621 O O . ALA A 1 80 ? -8.461 -17.362 -4.895 1.00 68.50 80 ALA A O 1
ATOM 622 N N . VAL A 1 81 ? -6.953 -17.018 -6.524 1.00 65.19 81 VAL A N 1
ATOM 623 C CA . VAL A 1 81 ? -7.524 -17.967 -7.497 1.00 65.19 81 VAL A CA 1
ATOM 624 C C . VAL A 1 81 ? -6.666 -19.235 -7.628 1.00 65.19 81 VAL A C 1
ATOM 626 O O . VAL A 1 81 ? -7.149 -20.262 -8.094 1.00 65.19 81 VAL A O 1
ATOM 629 N N . GLY A 1 82 ? -5.405 -19.201 -7.186 1.00 66.69 82 GLY A N 1
ATOM 630 C CA . GLY A 1 82 ? -4.458 -20.319 -7.264 1.00 66.69 82 GLY A CA 1
ATOM 631 C C . GLY A 1 82 ? -3.850 -20.532 -8.652 1.00 66.69 82 GLY A C 1
ATOM 632 O O . GLY A 1 82 ? -3.199 -21.549 -8.884 1.00 66.69 82 GLY A O 1
ATOM 633 N N . MET A 1 83 ? -4.073 -19.607 -9.589 1.00 60.56 83 MET A N 1
ATOM 634 C CA . MET A 1 83 ? -3.570 -19.706 -10.956 1.00 60.56 83 MET A CA 1
ATOM 635 C C . MET A 1 83 ? -3.303 -18.336 -11.576 1.00 60.56 83 MET A C 1
ATOM 637 O O . MET A 1 83 ? -3.962 -17.346 -11.255 1.00 60.56 83 MET A O 1
ATOM 641 N N . ASP A 1 84 ? -2.354 -18.310 -12.505 1.00 74.44 84 ASP A N 1
ATOM 642 C CA . ASP A 1 84 ? -1.978 -17.121 -13.259 1.00 74.44 84 ASP A CA 1
ATOM 643 C C . ASP A 1 84 ? -2.998 -16.824 -14.365 1.00 74.44 84 ASP A C 1
ATOM 645 O O . ASP A 1 84 ? -2.980 -17.408 -15.452 1.00 74.44 84 ASP A O 1
ATOM 649 N N . ILE A 1 85 ? -3.919 -15.906 -14.072 1.00 62.59 85 ILE A N 1
ATOM 650 C CA . ILE A 1 85 ? -5.018 -15.558 -14.981 1.00 62.59 85 ILE A CA 1
ATOM 651 C C . ILE A 1 85 ? -4.577 -14.729 -16.197 1.00 62.59 85 ILE A C 1
ATOM 653 O O . ILE A 1 85 ? -5.336 -14.605 -17.155 1.00 62.59 85 ILE A O 1
ATOM 657 N N . PHE A 1 86 ? -3.374 -14.147 -16.176 1.00 68.25 86 PHE A N 1
ATOM 658 C CA . PHE A 1 86 ? -2.872 -13.296 -17.260 1.00 68.25 86 PHE A CA 1
ATOM 659 C C . PHE A 1 86 ? -2.039 -14.083 -18.286 1.00 68.25 86 PHE A C 1
ATOM 661 O O . PHE A 1 86 ? -1.575 -13.508 -19.269 1.00 68.25 86 PHE A O 1
ATOM 668 N N . ALA A 1 87 ? -1.864 -15.394 -18.085 1.00 63.34 87 ALA A N 1
ATOM 669 C CA . ALA A 1 87 ? -1.153 -16.288 -19.001 1.00 63.34 87 ALA A CA 1
ATOM 670 C C . ALA A 1 87 ? -2.002 -16.782 -20.190 1.00 63.34 87 ALA A C 1
ATOM 672 O O . ALA A 1 87 ? -1.496 -17.512 -21.045 1.00 63.34 87 ALA A O 1
ATOM 673 N N . VAL A 1 88 ? -3.285 -16.412 -20.260 1.00 50.38 88 VAL A N 1
ATOM 674 C CA . VAL A 1 88 ? -4.164 -16.801 -21.370 1.00 50.38 88 VAL A CA 1
ATOM 675 C C . VAL A 1 88 ? -3.840 -15.932 -22.588 1.00 50.38 88 VAL A C 1
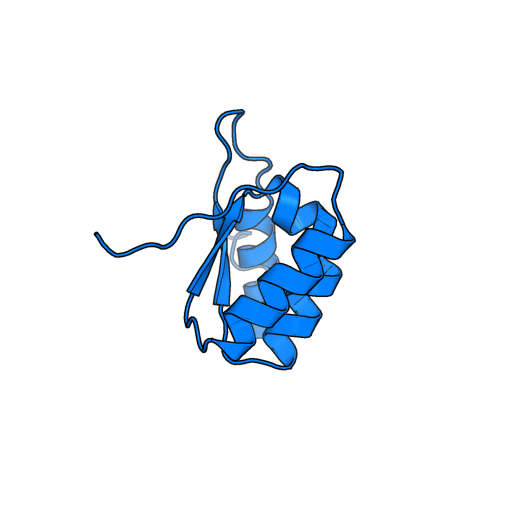ATOM 677 O O . VAL A 1 88 ? -4.078 -14.726 -22.577 1.00 50.38 88 VAL A O 1
ATOM 680 N N . LYS A 1 89 ? -3.245 -16.554 -23.610 1.00 47.53 89 LYS A N 1
ATOM 681 C CA . LYS A 1 89 ? -2.919 -15.946 -24.905 1.00 47.53 89 LYS A CA 1
ATOM 682 C C . LYS A 1 89 ? -4.088 -16.039 -25.878 1.00 47.53 89 LYS A C 1
ATOM 684 O O . LYS A 1 89 ? -4.735 -17.109 -25.899 1.00 47.53 89 LYS A O 1
#

Secondary structure (DSSP, 8-state):
---------TT-HHHHHHHHHHHHHTT-SEEEEEHHHHHHTHHHHHHHHHHSS-EEEEE-BTTB--SHHHHHHHHHHHHHHSS-GGG--

Mean predicted aligned error: 8.56 Å

pLDDT: mean 80.91, std 12.48, range [47.53, 95.25]

Organism: NCBI:txid1076179

Nearest PDB structures (foldseek):
  3vr4-assembly1_H  TM=8.367E-01  e=5.476E-04  Enterococcus hirae
  7vw7-assembly1_H  TM=8.434E-01  e=1.603E-03  Enterococcus hirae
  5knb-assembly1_H  TM=7.884E-01  e=1.499E-03  Enterococcus hirae ATCC 9790
  4mca-assembly1_A  TM=3.959E-01  e=1.411E+00  Serratia plymuthica A30

InterPro domains:
  IPR008218 ATPase, V1 complex, subunit F [PF01990] (1-77)
  IPR036906 ATPase, V1 complex, subunit F superfamily [G3DSA:3.40.50.10580] (1-89)
  IPR036906 ATPase, V1 complex, subunit F superfamily [SSF159468] (8-86)

Sequence (89 aa):
MGVKHFVISEEDDEKFATLLLKLAKEKYAVVFIQEFLFVKYMSVVDSINEEYPVSVLPIPGLKGGSGAGLASIRNSVERAVGMDIFAVK

Solvent-accessible surface area (backbone atoms only — not comparable to full-atom values): 5527 Å² total; per-residue (Å²): 140,90,79,88,85,82,90,80,63,95,84,46,65,70,58,49,55,54,48,53,52,49,43,44,74,72,62,40,58,66,45,82,40,44,23,71,59,43,66,75,41,39,72,61,51,51,54,46,48,74,76,34,90,34,44,78,41,50,38,67,44,97,90,56,62,85,53,50,40,61,49,50,53,50,53,54,44,24,70,74,69,75,46,72,79,83,73,74,126

Radius of gyration: 13.95 Å; Cα contacts (8 Å, |Δi|>4): 83; chains: 1; bounding box: 26×39×36 Å